Protein AF-A0A6N7AR81-F1 (afdb_monomer_lite)

Foldseek 3Di:
DPPPPDPPPPVSVVVVVVQVQADPPPRHGWDFDFDQDPVRDTDTDGDDDDD

Radius of gyration: 15.03 Å; chains: 1; bounding box: 33×25×36 Å

pLDDT: mean 75.03, std 10.4, range [39.25, 89.88]

Sequence (51 aa):
MAEKKSKTDVSARAESKSRAACCSNCGKKIEVVLAVSASGKKRMRRVCCEG

Structure (mmCIF, N/CA/C/O backbone):
data_AF-A0A6N7AR81-F1
#
_entry.id   AF-A0A6N7AR81-F1
#
loop_
_atom_site.group_PDB
_atom_site.id
_atom_site.type_symbol
_atom_site.label_atom_id
_atom_site.label_alt_id
_atom_site.label_comp_id
_atom_site.label_asym_id
_atom_site.label_entity_id
_atom_site.label_seq_id
_atom_site.pdbx_PDB_ins_code
_atom_site.Cartn_x
_atom_site.Cartn_y
_atom_site.Cartn_z
_atom_site.occupancy
_atom_site.B_iso_or_equiv
_atom_site.auth_seq_id
_atom_site.auth_comp_id
_atom_site.auth_asym_id
_atom_site.auth_atom_id
_atom_site.pdbx_PDB_model_num
ATOM 1 N N . MET A 1 1 ? -13.612 23.212 6.193 1.00 39.25 1 MET A N 1
ATOM 2 C CA . MET A 1 1 ? -13.906 22.722 7.556 1.00 39.25 1 MET A CA 1
ATOM 3 C C . MET A 1 1 ? -12.760 21.805 7.970 1.00 39.25 1 MET A C 1
ATOM 5 O O . MET A 1 1 ? -12.657 20.716 7.430 1.00 39.25 1 MET A O 1
ATOM 9 N N . ALA A 1 2 ? -11.829 22.259 8.813 1.00 50.81 2 ALA A N 1
ATOM 10 C CA . ALA A 1 2 ? -10.798 21.376 9.364 1.00 50.81 2 ALA A CA 1
ATOM 11 C C . ALA A 1 2 ? -11.394 20.688 10.599 1.00 50.81 2 ALA A C 1
ATOM 13 O O . ALA A 1 2 ? -11.471 21.285 11.671 1.00 50.81 2 ALA A O 1
ATOM 14 N N . GLU A 1 3 ? -11.905 19.472 10.419 1.00 60.31 3 GLU A N 1
ATOM 15 C CA . GLU A 1 3 ? -12.497 18.682 11.499 1.00 60.31 3 GLU A CA 1
ATOM 16 C C . GLU A 1 3 ? -11.450 18.438 12.598 1.00 60.31 3 GLU A C 1
ATOM 18 O O . GLU A 1 3 ? -10.351 17.928 12.348 1.00 60.31 3 GLU A O 1
ATOM 23 N N . LYS A 1 4 ? -11.770 18.855 13.828 1.00 61.69 4 LYS A N 1
ATOM 24 C CA . LYS A 1 4 ? -10.900 18.715 14.999 1.00 61.69 4 LYS A CA 1
ATOM 25 C C . LYS A 1 4 ? -10.735 17.225 15.322 1.00 61.69 4 LYS A C 1
ATOM 27 O O . LYS A 1 4 ? -11.576 16.638 15.992 1.00 61.69 4 LYS A O 1
ATOM 32 N N . LYS A 1 5 ? -9.647 16.604 14.858 1.00 63.19 5 LYS A N 1
ATOM 33 C CA . LYS A 1 5 ? -9.281 15.233 15.251 1.00 63.19 5 LYS A CA 1
ATOM 34 C C . LYS A 1 5 ? -8.888 15.212 16.731 1.00 63.19 5 LYS A C 1
ATOM 36 O O . LYS A 1 5 ? -7.797 15.663 17.085 1.00 63.19 5 LYS A O 1
ATOM 41 N N . SER A 1 6 ? -9.760 14.682 17.589 1.00 63.47 6 SER A N 1
ATOM 42 C CA . SER A 1 6 ? -9.437 14.410 18.994 1.00 63.47 6 SER A CA 1
ATOM 43 C C . SER A 1 6 ? -8.276 13.419 19.080 1.00 63.47 6 SER A C 1
ATOM 45 O O . SER A 1 6 ? -8.356 12.305 18.572 1.00 63.47 6 SER A O 1
ATOM 47 N N . LYS A 1 7 ? 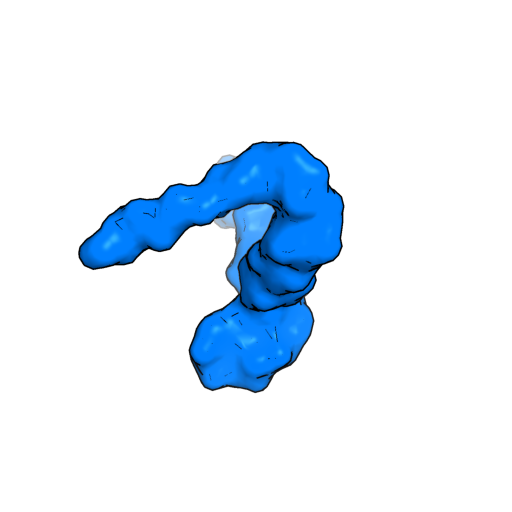-7.169 13.828 19.714 1.00 64.06 7 LYS A N 1
ATOM 48 C CA . LYS A 1 7 ? -5.967 12.987 19.880 1.00 64.06 7 LYS A CA 1
ATOM 49 C C . LYS A 1 7 ? -6.154 11.867 20.914 1.00 64.06 7 LYS A C 1
ATOM 51 O O . LYS A 1 7 ? -5.379 10.914 20.899 1.00 64.06 7 LYS A O 1
ATOM 56 N N . THR A 1 8 ? -7.152 12.009 21.787 1.00 75.44 8 THR A N 1
ATOM 57 C CA . THR A 1 8 ? -7.433 11.128 22.932 1.00 75.44 8 THR A CA 1
ATOM 58 C C . THR A 1 8 ? -8.387 9.988 22.589 1.00 75.44 8 THR A C 1
ATOM 60 O O . THR A 1 8 ? -8.396 8.976 23.279 1.00 75.44 8 THR A O 1
ATOM 63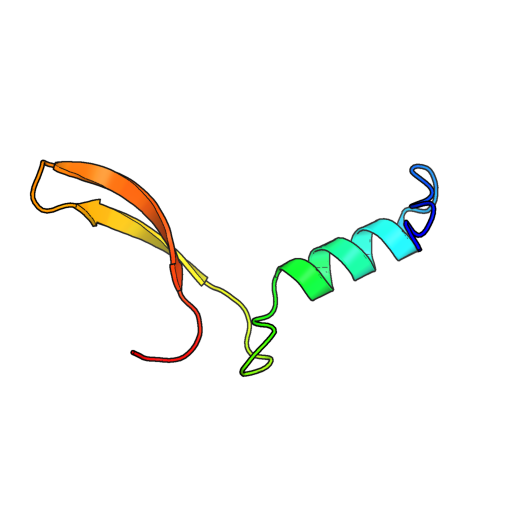 N N . ASP A 1 9 ? -9.172 10.130 21.518 1.00 76.44 9 ASP A N 1
ATOM 64 C CA . ASP A 1 9 ? -10.140 9.113 21.122 1.00 76.44 9 ASP A CA 1
ATOM 65 C C . ASP A 1 9 ? -9.456 8.037 20.269 1.00 76.44 9 ASP A C 1
ATOM 67 O O . ASP A 1 9 ? -9.143 8.223 19.086 1.00 76.44 9 ASP A O 1
ATOM 71 N N . VAL A 1 10 ? -9.138 6.917 20.918 1.00 77.06 10 VAL A N 1
ATOM 72 C CA . VAL A 1 10 ? -8.395 5.805 20.313 1.00 77.06 10 VAL A CA 1
ATOM 73 C C . VAL A 1 10 ? -9.201 5.166 19.178 1.00 77.06 10 VAL A C 1
ATOM 75 O O . VAL A 1 10 ? -8.618 4.814 18.150 1.00 77.06 10 VAL A O 1
ATOM 78 N N . SER A 1 11 ? -10.525 5.089 19.324 1.00 75.69 11 SER A N 1
ATOM 79 C CA . SER A 1 11 ? -11.444 4.526 18.331 1.00 75.69 11 SER A CA 1
ATOM 80 C C . SER A 1 11 ? -11.480 5.367 17.053 1.00 75.69 11 SER A C 1
ATOM 82 O O . SER A 1 11 ? -11.167 4.858 15.975 1.00 75.69 11 SER A O 1
ATOM 84 N N . ALA A 1 12 ? -11.710 6.679 17.156 1.00 72.12 12 ALA A N 1
ATOM 85 C CA . ALA A 1 12 ? -11.707 7.590 16.010 1.00 72.12 12 ALA A CA 1
ATOM 86 C C . ALA A 1 12 ? -10.335 7.657 15.311 1.00 72.12 12 ALA A C 1
ATOM 88 O O . ALA A 1 12 ? -10.239 7.808 14.082 1.00 72.12 12 ALA A O 1
ATOM 89 N N . ARG A 1 13 ? -9.241 7.513 16.075 1.00 74.25 13 ARG A N 1
ATOM 90 C CA . ARG A 1 13 ? -7.882 7.418 15.522 1.00 74.25 13 ARG A CA 1
ATOM 91 C C . ARG A 1 13 ? -7.666 6.107 14.767 1.00 74.25 13 ARG A C 1
ATOM 93 O O . ARG A 1 13 ? -7.029 6.133 13.709 1.00 74.25 13 ARG A O 1
ATOM 100 N N . ALA A 1 14 ? -8.178 4.991 15.282 1.00 74.25 14 ALA A N 1
ATOM 101 C CA . ALA A 1 14 ? -8.120 3.699 14.609 1.00 74.25 14 ALA A CA 1
ATOM 102 C C . ALA A 1 14 ? -8.902 3.743 13.291 1.00 74.25 14 ALA A C 1
ATOM 104 O O . ALA A 1 14 ? -8.327 3.449 12.246 1.00 74.25 14 ALA A O 1
ATOM 105 N N . GLU A 1 15 ? -10.142 4.232 13.300 1.00 74.38 15 GLU A N 1
ATOM 106 C CA . GLU A 1 15 ? -10.972 4.356 12.095 1.00 74.38 15 GLU A CA 1
ATOM 107 C C . GLU A 1 15 ? -10.348 5.263 11.030 1.00 74.38 15 GLU A C 1
ATOM 109 O O . GLU A 1 15 ? -10.292 4.909 9.850 1.00 74.38 15 GLU A O 1
ATOM 114 N N . SER A 1 16 ? -9.797 6.409 11.442 1.00 73.75 16 SER A N 1
ATOM 115 C CA . SER A 1 16 ? -9.074 7.310 10.538 1.00 73.75 16 SER A CA 1
ATOM 116 C C . SER A 1 16 ? -7.862 6.633 9.891 1.00 73.75 16 SER A C 1
ATOM 118 O O . SER A 1 16 ? -7.563 6.880 8.721 1.00 73.75 16 SER A O 1
ATOM 120 N N . LYS A 1 17 ? -7.150 5.784 10.643 1.00 73.44 17 LYS A N 1
ATOM 121 C CA . LYS A 1 17 ? -5.984 5.041 10.151 1.00 73.44 17 LYS A CA 1
ATOM 122 C C . LYS A 1 17 ? -6.402 3.917 9.200 1.00 73.44 17 LYS A C 1
ATOM 124 O O . LYS A 1 17 ? -5.751 3.733 8.175 1.00 73.44 17 LYS A O 1
ATOM 129 N N . SER A 1 18 ? -7.497 3.224 9.503 1.00 69.94 18 SER A N 1
ATOM 130 C CA . SER A 1 18 ? -8.087 2.188 8.651 1.00 69.94 18 SER A CA 1
ATOM 131 C C . SER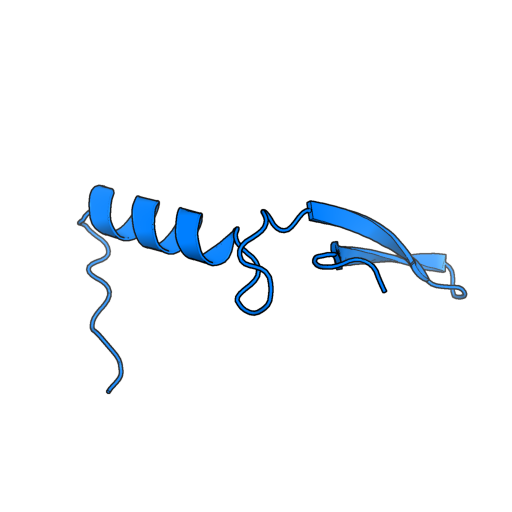 A 1 18 ? -8.558 2.763 7.317 1.00 69.94 18 SER A C 1
ATOM 133 O O . SER A 1 18 ? -8.207 2.238 6.265 1.00 69.94 18 SER A O 1
ATOM 135 N N . ARG A 1 19 ? -9.263 3.901 7.341 1.00 70.44 19 ARG A N 1
ATOM 136 C CA . ARG A 1 19 ? -9.687 4.614 6.124 1.00 70.44 19 ARG A CA 1
ATOM 137 C C . ARG A 1 19 ? -8.501 5.091 5.286 1.00 70.44 19 ARG A C 1
ATOM 139 O O . ARG A 1 19 ? -8.534 4.968 4.070 1.00 70.44 19 ARG A O 1
ATOM 146 N N . ALA A 1 20 ? -7.432 5.577 5.923 1.00 71.75 20 ALA A N 1
ATOM 147 C CA . ALA A 1 20 ? -6.206 5.983 5.230 1.00 71.75 20 ALA A CA 1
ATOM 148 C C . ALA A 1 20 ? -5.425 4.810 4.603 1.00 71.75 20 ALA A C 1
ATOM 150 O O . ALA A 1 20 ? -4.551 5.041 3.767 1.00 71.75 20 ALA A O 1
ATOM 151 N N . ALA A 1 21 ? -5.714 3.572 5.014 1.00 75.00 21 ALA A N 1
ATOM 152 C CA . ALA A 1 21 ? -5.135 2.361 4.443 1.00 75.00 21 ALA A CA 1
ATOM 153 C C . ALA A 1 21 ? -5.931 1.822 3.242 1.00 75.00 21 ALA A C 1
ATOM 155 O O . ALA A 1 21 ? -5.482 0.862 2.621 1.00 75.00 21 ALA A O 1
ATOM 156 N N . CYS A 1 22 ? -7.074 2.421 2.898 1.00 82.19 22 CYS A N 1
ATOM 157 C CA . CYS A 1 22 ? -7.872 2.055 1.730 1.00 82.19 22 CYS A CA 1
ATOM 158 C C . CYS A 1 22 ? -7.751 3.117 0.632 1.00 82.19 22 CYS A C 1
ATOM 160 O O . CYS A 1 22 ? -7.636 4.314 0.894 1.00 82.19 22 CYS A O 1
ATOM 162 N N . CYS A 1 23 ? -7.764 2.668 -0.618 1.00 80.50 23 CYS A N 1
ATOM 163 C CA . CYS A 1 23 ? -7.684 3.532 -1.784 1.00 80.50 23 CYS A CA 1
ATOM 164 C C . CYS A 1 23 ? -8.997 4.301 -1.931 1.00 80.50 23 CYS A C 1
ATOM 166 O O . CYS A 1 23 ? -10.056 3.685 -2.032 1.00 80.50 23 CYS A O 1
ATOM 168 N N . SER A 1 24 ? -8.948 5.632 -1.992 1.00 75.19 24 SER A N 1
ATOM 169 C CA . SER A 1 24 ? -10.157 6.459 -2.137 1.00 75.19 24 SER A CA 1
ATOM 170 C C . SER A 1 24 ? -10.893 6.241 -3.463 1.00 75.19 24 SER A C 1
ATOM 172 O O . SER A 1 24 ? -12.059 6.596 -3.559 1.00 75.19 24 SER A O 1
ATOM 174 N N . ASN A 1 25 ? -10.219 5.665 -4.467 1.00 78.25 25 ASN A N 1
ATOM 175 C CA . ASN A 1 25 ? -10.791 5.412 -5.787 1.00 78.25 25 ASN A CA 1
ATOM 176 C C . ASN A 1 25 ? -11.475 4.036 -5.882 1.00 78.25 25 ASN A C 1
ATOM 178 O O . ASN A 1 2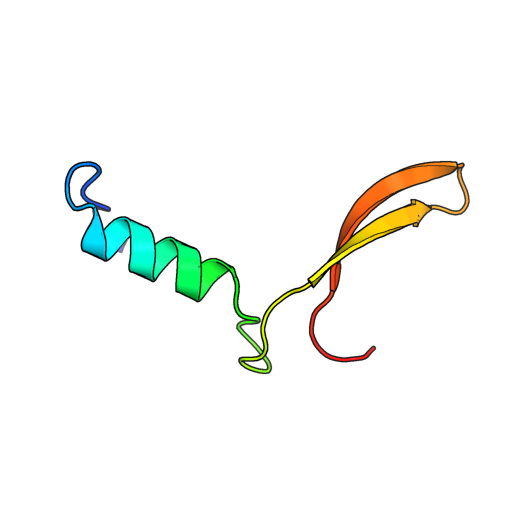5 ? -12.650 3.952 -6.207 1.00 78.25 25 ASN A O 1
ATOM 182 N N . CYS A 1 26 ? -10.754 2.948 -5.574 1.00 78.38 26 CYS A N 1
ATOM 183 C CA . CYS A 1 26 ? -11.277 1.581 -5.719 1.00 78.38 26 CYS A CA 1
ATOM 184 C C . CYS A 1 26 ? -11.686 0.902 -4.397 1.00 78.38 26 CYS A C 1
ATOM 186 O O . CYS A 1 26 ? -12.074 -0.263 -4.415 1.00 78.38 26 CYS A O 1
ATOM 188 N N . GLY A 1 27 ? -11.556 1.560 -3.239 1.00 75.25 27 GLY A N 1
ATOM 189 C CA . GLY A 1 27 ? -11.950 1.019 -1.926 1.00 75.25 27 GLY A CA 1
ATOM 190 C C . GLY A 1 27 ? -11.098 -0.148 -1.403 1.00 75.25 27 GLY A C 1
ATOM 191 O O . GLY A 1 27 ? -11.203 -0.509 -0.233 1.00 75.25 27 GLY A O 1
ATOM 192 N N . LYS A 1 28 ? -10.221 -0.721 -2.237 1.00 81.81 28 LYS A N 1
ATOM 193 C CA . LYS A 1 28 ? -9.294 -1.800 -1.872 1.00 81.81 28 LYS A CA 1
ATOM 194 C C . LYS A 1 28 ? -8.188 -1.297 -0.943 1.00 81.81 28 LYS A C 1
ATOM 196 O O . LYS A 1 28 ? -7.830 -0.117 -0.954 1.00 81.81 28 LYS A O 1
ATOM 201 N N . LYS A 1 29 ? -7.610 -2.212 -0.164 1.00 80.88 29 LYS A N 1
ATOM 202 C CA . LYS A 1 29 ? -6.467 -1.927 0.710 1.00 80.88 29 LYS A CA 1
ATOM 203 C C . LYS A 1 29 ? -5.267 -1.474 -0.130 1.00 80.88 29 LYS A C 1
ATOM 205 O O . LYS A 1 29 ? -4.954 -2.085 -1.145 1.00 80.88 29 LYS A O 1
ATOM 210 N N . ILE A 1 30 ? -4.624 -0.391 0.290 1.00 83.00 30 ILE A N 1
ATOM 211 C CA . ILE A 1 30 ? -3.401 0.127 -0.319 1.00 83.00 30 ILE A CA 1
ATOM 212 C C . ILE A 1 30 ? -2.247 -0.752 0.142 1.00 83.00 30 ILE A C 1
ATOM 214 O O . ILE A 1 30 ? -1.990 -0.862 1.346 1.00 83.00 30 ILE A O 1
ATOM 218 N N . GLU A 1 31 ? -1.519 -1.323 -0.810 1.00 81.25 31 GLU A N 1
ATOM 219 C CA . GLU A 1 31 ? -0.259 -1.987 -0.517 1.00 81.25 31 GLU A CA 1
ATOM 220 C C . GLU A 1 31 ? 0.890 -0.987 -0.613 1.00 81.25 31 GLU A C 1
ATOM 222 O O . GLU A 1 31 ? 0.936 -0.110 -1.478 1.00 81.25 31 GLU A O 1
ATOM 227 N N . VAL A 1 32 ? 1.818 -1.080 0.334 1.00 80.38 32 VAL A N 1
ATOM 228 C CA . VAL A 1 32 ? 3.012 -0.239 0.353 1.00 80.38 32 VAL A CA 1
ATOM 229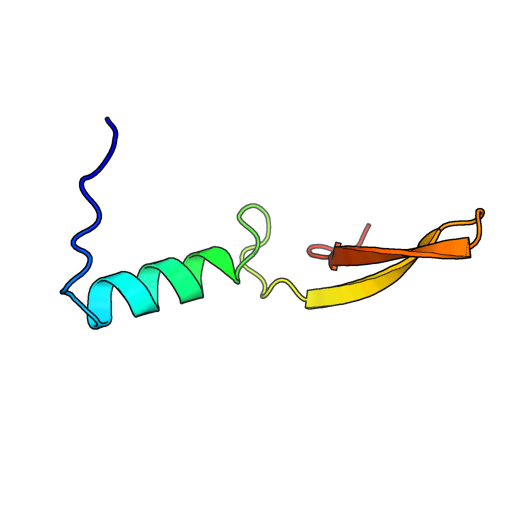 C C . VAL A 1 32 ? 4.174 -1.107 -0.085 1.00 80.38 32 VAL A C 1
ATOM 231 O O . VAL A 1 32 ? 4.675 -1.915 0.692 1.00 80.38 32 VAL A O 1
ATOM 234 N N . VAL A 1 33 ? 4.594 -0.934 -1.333 1.00 83.50 33 VAL A N 1
ATOM 235 C CA . VAL A 1 33 ? 5.700 -1.692 -1.920 1.00 83.50 33 VAL A CA 1
ATOM 236 C C . VAL A 1 33 ? 6.959 -0.840 -1.965 1.00 83.50 33 VAL A C 1
ATOM 238 O O . VAL A 1 33 ? 6.920 0.380 -2.153 1.00 83.50 33 VAL A O 1
ATOM 241 N N . LEU A 1 34 ? 8.109 -1.484 -1.795 1.00 84.44 34 LEU A N 1
ATOM 242 C CA . LEU A 1 34 ? 9.398 -0.844 -2.001 1.00 84.44 34 LEU A CA 1
ATOM 243 C C . LEU A 1 34 ? 9.693 -0.819 -3.503 1.00 84.44 34 LEU A C 1
ATOM 245 O O . LEU A 1 34 ? 10.001 -1.849 -4.093 1.00 84.44 34 LEU A O 1
ATOM 249 N N . ALA A 1 35 ? 9.626 0.358 -4.120 1.00 82.81 35 ALA A N 1
ATOM 250 C CA . ALA A 1 35 ? 9.995 0.530 -5.516 1.00 82.81 35 ALA A CA 1
ATOM 251 C C . ALA A 1 35 ? 11.426 1.063 -5.618 1.00 82.81 35 ALA A C 1
ATOM 253 O O . ALA A 1 35 ? 11.790 2.061 -4.983 1.00 82.81 35 ALA A O 1
ATOM 254 N N . VAL A 1 36 ? 12.234 0.420 -6.454 1.00 86.06 36 VAL A N 1
ATOM 255 C CA . VAL A 1 36 ? 13.540 0.941 -6.856 1.00 86.06 36 VAL A CA 1
ATOM 256 C C . VAL A 1 36 ? 13.331 1.740 -8.138 1.00 86.06 36 VAL A C 1
ATOM 258 O O . VAL A 1 36 ? 12.817 1.225 -9.125 1.00 86.06 36 VAL A O 1
ATOM 261 N N . SER A 1 37 ? 13.663 3.029 -8.112 1.00 79.19 37 SER A N 1
ATOM 262 C CA . SER A 1 37 ? 13.615 3.867 -9.3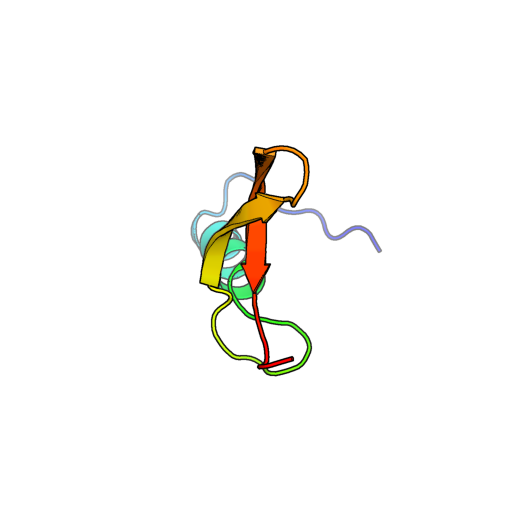18 1.00 79.19 37 SER A CA 1
ATOM 263 C C . SER A 1 37 ? 14.760 3.479 -10.260 1.00 79.19 37 SER A C 1
ATOM 265 O O . SER A 1 37 ? 15.779 2.989 -9.785 1.00 79.19 37 SER A O 1
ATOM 267 N N . ALA A 1 38 ? 14.663 3.776 -11.560 1.00 83.75 38 ALA A N 1
ATOM 268 C CA . ALA A 1 38 ? 15.737 3.481 -12.526 1.00 83.75 38 ALA A CA 1
ATOM 269 C C . ALA A 1 38 ? 17.104 4.095 -12.140 1.00 83.75 38 ALA A C 1
ATOM 271 O O . ALA A 1 38 ? 18.151 3.581 -12.504 1.00 83.75 38 ALA A O 1
ATOM 272 N N . SER A 1 39 ? 17.096 5.160 -11.330 1.00 87.19 39 SER A N 1
ATOM 273 C CA . SER A 1 39 ? 18.278 5.795 -10.731 1.00 87.19 39 SER A CA 1
ATOM 274 C C . SER A 1 39 ? 18.819 5.102 -9.466 1.00 87.19 39 SER A C 1
ATOM 276 O O . SER A 1 39 ? 19.634 5.682 -8.753 1.00 87.19 39 SER A O 1
ATOM 278 N N . GLY A 1 40 ? 18.318 3.917 -9.108 1.00 86.31 40 GLY A N 1
ATOM 279 C CA . GLY A 1 40 ? 18.704 3.164 -7.906 1.00 86.31 40 GLY A CA 1
ATOM 280 C C . GLY A 1 40 ? 18.082 3.667 -6.595 1.00 86.31 40 GLY A C 1
ATOM 281 O O . GLY A 1 40 ? 18.260 3.057 -5.540 1.00 86.31 40 GLY A O 1
ATOM 282 N N . LYS A 1 41 ? 17.313 4.764 -6.623 1.00 88.88 41 LYS A N 1
ATOM 283 C CA . LYS A 1 41 ? 16.683 5.331 -5.420 1.00 88.88 41 LYS A CA 1
ATOM 284 C C . LYS A 1 41 ? 15.504 4.475 -4.959 1.00 88.88 41 LYS A C 1
ATOM 286 O O . LYS A 1 41 ? 14.504 4.349 -5.672 1.00 88.88 41 LYS A O 1
ATOM 291 N N . LYS A 1 42 ? 15.599 3.955 -3.734 1.00 89.88 42 LYS A N 1
ATOM 292 C CA . LYS A 1 42 ? 14.521 3.237 -3.041 1.00 89.88 42 LYS A CA 1
ATOM 293 C C . LYS A 1 42 ? 13.472 4.228 -2.543 1.00 89.88 42 LYS A C 1
ATOM 295 O O . LYS A 1 42 ? 13.800 5.175 -1.828 1.00 89.88 42 LYS A O 1
ATOM 300 N N . ARG A 1 43 ? 12.210 4.022 -2.914 1.00 84.88 43 ARG A N 1
ATOM 301 C CA . ARG A 1 43 ? 11.068 4.793 -2.408 1.00 84.88 43 ARG A CA 1
ATOM 302 C C . ARG A 1 43 ? 9.918 3.847 -2.109 1.00 84.88 43 ARG A C 1
ATOM 304 O O . ARG A 1 43 ? 9.622 2.961 -2.903 1.00 84.88 43 ARG A O 1
ATOM 311 N N . MET A 1 44 ? 9.249 4.055 -0.982 1.00 84.44 44 MET A N 1
ATOM 312 C CA . MET A 1 44 ? 7.979 3.380 -0.739 1.00 84.44 44 MET A CA 1
ATOM 313 C C . MET A 1 44 ? 6.924 3.972 -1.668 1.00 84.44 44 MET A C 1
ATOM 315 O O . MET A 1 44 ? 6.712 5.187 -1.675 1.00 84.44 44 MET A O 1
ATOM 319 N N . ARG A 1 45 ? 6.268 3.121 -2.452 1.00 80.81 45 ARG A N 1
ATOM 320 C CA . ARG A 1 45 ? 5.119 3.497 -3.269 1.00 80.81 45 ARG A CA 1
ATOM 321 C C . ARG A 1 45 ? 3.874 2.869 -2.677 1.00 80.81 45 ARG A C 1
ATOM 323 O O . ARG A 1 45 ? 3.840 1.680 -2.383 1.00 80.81 45 ARG A O 1
ATOM 330 N N . ARG A 1 46 ? 2.858 3.706 -2.501 1.00 79.69 46 ARG A N 1
ATOM 331 C CA . ARG A 1 46 ? 1.495 3.260 -2.247 1.00 79.69 46 ARG A CA 1
ATOM 332 C C . ARG A 1 46 ? 0.924 2.840 -3.589 1.00 79.69 46 ARG A C 1
ATOM 334 O O . ARG A 1 46 ? 0.715 3.699 -4.440 1.00 79.69 46 ARG A O 1
ATOM 341 N N . VAL A 1 47 ? 0.754 1.543 -3.783 1.00 80.81 47 VAL A N 1
ATOM 342 C CA . VAL A 1 47 ? 0.129 0.976 -4.973 1.00 80.81 47 VAL A CA 1
ATOM 343 C C . VAL A 1 47 ? -1.292 0.578 -4.605 1.00 80.81 47 VAL A C 1
ATOM 345 O O . VAL A 1 47 ? -1.538 -0.147 -3.640 1.00 80.81 47 VAL A O 1
ATOM 348 N N . CYS A 1 48 ? -2.247 1.150 -5.326 1.00 77.62 48 CYS A N 1
ATOM 349 C CA . CYS A 1 48 ? -3.640 0.758 -5.254 1.00 77.62 48 CYS A CA 1
ATOM 350 C C . CYS A 1 48 ? -4.294 0.967 -6.607 1.00 77.62 48 CYS A C 1
ATOM 352 O O . CYS A 1 48 ? -3.999 1.952 -7.278 1.00 77.62 48 CYS A O 1
ATOM 354 N N . CYS A 1 49 ? -5.193 0.040 -6.940 1.00 65.44 49 CYS A N 1
ATOM 355 C CA . CYS A 1 49 ? -5.753 -0.151 -8.273 1.00 65.44 49 CYS A CA 1
ATOM 356 C C . CYS A 1 49 ? -4.639 -0.497 -9.290 1.00 65.44 49 CYS A C 1
ATOM 358 O O . CYS A 1 49 ? -3.617 0.177 -9.372 1.00 65.44 49 CYS A O 1
ATOM 360 N N . GLU A 1 50 ? -4.790 -1.617 -9.995 1.00 58.56 50 GLU A N 1
ATOM 361 C CA . GLU A 1 50 ? -3.830 -2.032 -11.022 1.00 58.56 50 GLU A CA 1
ATOM 362 C C . GLU A 1 50 ? -3.751 -0.936 -12.090 1.00 58.56 50 GLU A C 1
ATOM 364 O O . GLU A 1 50 ? -4.775 -0.518 -12.633 1.00 58.56 50 GLU A O 1
ATOM 369 N N . GLY A 1 51 ? -2.542 -0.428 -12.309 1.00 48.59 51 GLY A N 1
ATOM 370 C CA . GLY A 1 51 ? -2.176 0.419 -13.435 1.00 48.59 51 GLY A CA 1
ATOM 371 C C . GLY A 1 51 ? -1.061 -0.265 -14.194 1.00 48.59 51 GLY A C 1
ATOM 372 O O . GLY A 1 51 ? -0.181 -0.840 -13.508 1.00 48.59 51 GLY A O 1
#

Secondary structure (DSSP, 8-state):
------SS-HHHHHHHHHHHTB-TTT-SBPEEEEEEPTTS-EEEEEE-S--